Protein AF-A0A847PNX5-F1 (afdb_monomer)

Foldseek 3Di:
DLLQLVLQLV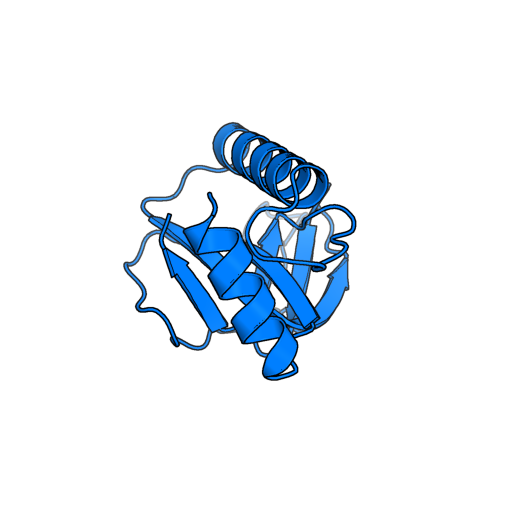CVVVQQPFKFKDFAQDDDDFFDWDDFAFAADPVVGGGDPHGDQAHKGQGFDDDPSPDSPPPVNVVRVVVSVVVCVVPDDHPWMFMKTANDWDAHPDDRIIGHHRIGGRGTD

Sequence (121 aa):
MTNILKAIIEANNRGLTHFGIRGEDRKLAVGAKLDNSFDWDFENDCPSTEKLNGTCATGFDYLWLIDEDDADDLETIKKALEYHKAHYSYSYTYIIAGTDSEYGDDENEVIIGGAEVICTL

Nearest PDB structures (foldseek):
  6ras-assembly1_I  TM=2.977E-01  e=3.651E+00  Prochlorococcus marinus str. MIT 9302
  6rce-assembly1_I  TM=2.581E-01  e=7.387E+00  Prochlorococcus marinus
  6jzr-assembly1_A  TM=1.363E-01  e=3.892E+00  Salmonella enterica subsp. enterica serovar Typhimurium

pLDDT: mean 95.89, std 3.84, range [68.81, 98.75]

Mean predicted aligned error: 2.71 Å

Secondary structure (DSSP, 8-state):
-HHHHHHHHHHHHTT--EEEEEEESS---TT-B-PPPEEEETTTTEEEEEE-SSEEEEE-S----SSTT-HHHHHHHHHHHHHHHHH---SEEEEEEESEEEE-SSTTEEEEET-EEEEE-

Structure (mmCIF, N/CA/C/O backbone):
data_AF-A0A847PNX5-F1
#
_entry.id   AF-A0A847PNX5-F1
#
loop_
_atom_site.group_PDB
_atom_site.id
_atom_site.type_symbol
_atom_site.label_atom_id
_atom_site.label_alt_id
_atom_site.label_comp_id
_atom_site.label_asym_id
_atom_site.label_entity_id
_atom_site.label_seq_id
_atom_site.pdbx_PDB_ins_code
_atom_site.Cartn_x
_atom_site.Cartn_y
_atom_site.Cartn_z
_atom_site.occupancy
_atom_site.B_iso_or_equiv
_atom_site.auth_seq_id
_atom_site.auth_comp_id
_atom_site.auth_asym_id
_atom_site.auth_atom_id
_atom_site.pdbx_PDB_model_num
ATOM 1 N N . MET A 1 1 ? -8.558 12.508 4.515 1.00 68.81 1 MET A N 1
ATOM 2 C CA . MET A 1 1 ? -7.535 11.868 5.364 1.00 68.81 1 MET A CA 1
ATOM 3 C C . MET A 1 1 ? -8.177 10.978 6.420 1.00 68.81 1 MET A C 1
ATOM 5 O O . MET A 1 1 ? -7.854 9.807 6.433 1.00 68.81 1 MET A O 1
ATOM 9 N N . THR A 1 2 ? -9.190 11.446 7.159 1.00 74.50 2 THR A N 1
ATOM 10 C CA . THR A 1 2 ? -10.009 10.610 8.071 1.00 74.50 2 THR A CA 1
ATOM 11 C C . THR A 1 2 ? -10.561 9.339 7.402 1.00 74.50 2 THR A C 1
ATOM 13 O O . THR A 1 2 ? -10.437 8.251 7.942 1.00 74.50 2 THR A O 1
ATOM 16 N N . ASN A 1 3 ? -11.055 9.428 6.157 1.00 91.06 3 ASN A N 1
ATOM 17 C CA . ASN A 1 3 ? -11.505 8.242 5.404 1.00 91.06 3 ASN A CA 1
ATOM 18 C C . ASN A 1 3 ? -10.386 7.222 5.102 1.00 91.06 3 ASN A C 1
ATOM 20 O O . ASN A 1 3 ? -10.683 6.048 4.915 1.00 91.06 3 ASN A O 1
ATOM 24 N N . ILE A 1 4 ? -9.123 7.663 5.028 1.00 95.75 4 ILE A N 1
ATOM 25 C CA . ILE A 1 4 ? -7.967 6.778 4.816 1.00 95.75 4 ILE A CA 1
ATOM 26 C C . ILE A 1 4 ? -7.654 6.043 6.117 1.00 95.75 4 ILE A C 1
ATOM 28 O O . ILE A 1 4 ? -7.587 4.819 6.113 1.00 95.75 4 ILE A O 1
ATOM 32 N N . LEU A 1 5 ? -7.520 6.781 7.225 1.00 96.56 5 LEU A N 1
ATOM 33 C CA . LEU A 1 5 ? -7.220 6.193 8.530 1.00 96.56 5 LEU A CA 1
ATOM 34 C C . LEU A 1 5 ? -8.329 5.230 8.976 1.00 96.56 5 LEU A C 1
ATOM 36 O O . LEU A 1 5 ? -8.039 4.114 9.392 1.00 96.56 5 LEU A O 1
ATOM 40 N N . LYS A 1 6 ? -9.599 5.588 8.747 1.00 97.12 6 LYS A N 1
ATOM 41 C CA . LYS A 1 6 ? -10.735 4.678 8.932 1.00 97.12 6 LYS A CA 1
ATOM 42 C C . LYS A 1 6 ? -10.569 3.367 8.153 1.00 97.12 6 LYS A C 1
ATOM 44 O O . LYS A 1 6 ? -10.731 2.296 8.727 1.00 97.12 6 LYS A O 1
ATOM 49 N N . ALA A 1 7 ? -10.217 3.435 6.866 1.00 97.69 7 ALA A N 1
ATOM 50 C CA . ALA A 1 7 ? -10.015 2.241 6.041 1.00 97.69 7 ALA A CA 1
ATOM 51 C C . ALA A 1 7 ? -8.832 1.384 6.531 1.00 97.69 7 ALA A C 1
ATOM 53 O O . ALA A 1 7 ? -8.918 0.157 6.512 1.00 97.69 7 ALA A O 1
ATOM 54 N N . ILE A 1 8 ? -7.752 2.019 6.999 1.00 98.19 8 ILE A N 1
ATOM 55 C CA . ILE A 1 8 ? -6.598 1.341 7.607 1.00 98.19 8 ILE A CA 1
ATOM 56 C C . ILE A 1 8 ? -7.022 0.616 8.889 1.00 98.19 8 ILE A C 1
ATOM 58 O O . ILE A 1 8 ? -6.740 -0.570 9.032 1.00 98.19 8 ILE A O 1
ATOM 62 N N . ILE A 1 9 ? -7.764 1.274 9.783 1.00 97.81 9 ILE A N 1
ATOM 63 C CA . ILE A 1 9 ? -8.271 0.666 11.024 1.00 97.81 9 ILE A CA 1
ATOM 64 C C . ILE A 1 9 ? -9.212 -0.506 10.720 1.00 97.81 9 ILE A C 1
ATOM 66 O O . ILE A 1 9 ? -9.106 -1.571 11.331 1.00 97.81 9 ILE A O 1
ATOM 70 N N . GLU A 1 10 ? -10.118 -0.355 9.753 1.00 97.81 10 GLU A N 1
ATOM 71 C CA . GLU A 1 10 ? -11.006 -1.437 9.315 1.00 97.81 10 GLU A CA 1
ATOM 72 C C . GLU A 1 10 ? -10.222 -2.630 8.743 1.00 97.81 10 GLU A C 1
ATOM 74 O O . GLU A 1 10 ? -10.548 -3.779 9.045 1.00 97.81 10 GLU A O 1
ATOM 79 N N . ALA A 1 11 ? -9.170 -2.384 7.956 1.00 98.06 11 ALA A N 1
ATOM 80 C CA . ALA A 1 11 ? -8.279 -3.424 7.443 1.00 98.06 11 ALA A CA 1
ATOM 81 C C . ALA A 1 11 ? -7.472 -4.104 8.564 1.00 98.06 11 ALA A C 1
ATOM 83 O O . ALA A 1 11 ? -7.413 -5.336 8.610 1.00 98.06 11 ALA A O 1
ATOM 84 N N . ASN A 1 12 ? -6.957 -3.328 9.520 1.00 98.00 12 ASN A N 1
ATOM 85 C CA . ASN A 1 12 ? -6.248 -3.827 10.697 1.00 98.00 12 ASN A CA 1
ATOM 86 C C . ASN A 1 12 ? -7.129 -4.773 11.525 1.00 98.00 12 ASN A C 1
ATOM 88 O O . ASN A 1 12 ? -6.725 -5.883 11.863 1.00 98.00 12 ASN A O 1
ATOM 92 N N . ASN A 1 13 ? -8.387 -4.387 11.760 1.00 97.38 13 ASN A N 1
ATOM 93 C CA . ASN A 1 13 ? -9.374 -5.212 12.464 1.00 97.38 13 ASN A CA 1
ATOM 94 C C . ASN A 1 13 ? -9.721 -6.517 11.722 1.00 97.38 13 ASN A C 1
ATOM 96 O O . ASN A 1 13 ? -10.218 -7.464 12.333 1.00 97.38 13 ASN A O 1
ATOM 100 N N . ARG A 1 14 ? -9.458 -6.586 10.412 1.00 97.19 14 ARG A N 1
ATOM 101 C CA . ARG A 1 14 ? -9.600 -7.795 9.583 1.00 97.19 14 ARG A CA 1
ATOM 102 C C . ARG A 1 14 ? -8.329 -8.655 9.554 1.00 97.19 14 ARG A C 1
ATOM 104 O O . ARG A 1 14 ? -8.344 -9.705 8.915 1.00 97.19 14 ARG A O 1
ATOM 111 N N . GLY A 1 15 ? -7.261 -8.238 10.235 1.00 97.38 15 GLY A N 1
ATOM 112 C CA . GLY A 1 15 ? -5.974 -8.935 10.284 1.00 97.38 15 GLY A CA 1
ATOM 113 C C . GLY A 1 15 ? -4.995 -8.547 9.174 1.00 97.38 15 GLY A C 1
ATOM 114 O O . GLY A 1 15 ? -4.005 -9.245 8.984 1.00 97.38 15 GLY A O 1
ATOM 115 N N . LEU A 1 16 ? -5.261 -7.466 8.436 1.00 98.19 16 LEU A N 1
ATOM 116 C CA . LEU A 1 16 ? -4.307 -6.891 7.489 1.00 98.19 16 LEU A CA 1
ATOM 117 C C . LEU A 1 16 ? -3.518 -5.803 8.221 1.00 98.19 16 LEU A C 1
ATOM 119 O O . LEU A 1 16 ? -4.012 -4.691 8.368 1.00 98.19 16 LEU A O 1
ATOM 123 N N . THR A 1 17 ? -2.346 -6.147 8.748 1.00 97.44 17 THR A N 1
ATOM 124 C CA . THR A 1 17 ? -1.580 -5.305 9.687 1.00 97.44 17 THR A CA 1
ATOM 125 C C . THR A 1 17 ? -0.448 -4.516 9.031 1.00 97.44 17 THR A C 1
ATOM 127 O O . THR A 1 17 ? 0.265 -3.788 9.715 1.00 97.44 17 THR A O 1
ATOM 130 N N . HIS A 1 18 ? -0.263 -4.665 7.719 1.00 98.12 18 HIS A N 1
ATOM 131 C CA . HIS A 1 18 ? 0.792 -4.000 6.957 1.00 98.12 18 HIS A CA 1
ATOM 132 C C . HIS A 1 18 ? 0.170 -3.135 5.873 1.00 98.12 18 HIS A C 1
ATOM 134 O O . HIS A 1 18 ? -0.688 -3.618 5.136 1.00 98.12 18 HIS A O 1
ATOM 140 N N . PHE A 1 19 ? 0.595 -1.875 5.769 1.00 98.44 19 PHE A N 1
ATOM 141 C CA . PHE A 1 19 ? -0.047 -0.865 4.927 1.00 98.44 19 PHE A CA 1
ATOM 142 C C . PHE A 1 19 ? 0.975 -0.128 4.068 1.00 98.44 19 PHE A C 1
ATOM 144 O O . PHE A 1 19 ? 2.113 0.080 4.485 1.00 98.44 19 PHE A O 1
ATOM 151 N N . GLY A 1 20 ? 0.547 0.318 2.891 1.00 98.25 20 GLY A N 1
ATOM 152 C CA . GLY A 1 20 ? 1.377 1.150 2.028 1.00 98.25 20 GLY A CA 1
ATOM 153 C C . GLY A 1 20 ? 0.580 1.879 0.955 1.00 98.25 20 GLY A C 1
ATOM 154 O O . GLY A 1 20 ? -0.617 1.648 0.767 1.00 98.25 20 GLY A O 1
ATOM 155 N N . ILE A 1 21 ? 1.256 2.772 0.242 1.00 98.56 21 ILE A N 1
ATOM 156 C CA . ILE A 1 21 ? 0.723 3.534 -0.884 1.00 98.56 21 ILE A CA 1
ATOM 157 C C . ILE A 1 21 ? 1.188 2.878 -2.181 1.00 98.56 21 ILE A C 1
ATOM 159 O O . ILE A 1 21 ? 2.387 2.754 -2.435 1.00 98.56 21 ILE A O 1
ATOM 163 N N . ARG A 1 22 ? 0.237 2.495 -3.031 1.00 97.94 22 ARG A N 1
ATOM 164 C CA . ARG A 1 22 ? 0.507 1.905 -4.345 1.00 97.94 22 ARG A CA 1
ATOM 165 C C . ARG A 1 22 ? 0.013 2.833 -5.443 1.00 97.94 22 ARG A C 1
ATOM 167 O O . ARG A 1 22 ? -1.169 3.173 -5.486 1.00 97.94 22 ARG A O 1
ATOM 174 N N . GLY A 1 23 ? 0.907 3.195 -6.352 1.00 97.31 23 GLY A N 1
ATOM 175 C CA . GLY A 1 23 ? 0.544 3.827 -7.612 1.00 97.31 23 GLY A CA 1
ATOM 176 C C . GLY A 1 23 ? 0.312 2.789 -8.709 1.00 97.31 23 GLY A C 1
ATOM 177 O O . GLY A 1 23 ? 0.943 1.735 -8.709 1.00 97.31 23 GLY A O 1
ATOM 178 N N . GLU A 1 24 ? -0.620 3.061 -9.617 1.00 96.38 24 GLU A N 1
ATOM 179 C CA . GLU A 1 24 ? -0.940 2.175 -10.735 1.00 96.38 24 GLU A CA 1
ATOM 180 C C . GLU A 1 24 ? -1.502 2.976 -11.920 1.00 96.38 24 GLU A C 1
ATOM 182 O O . GLU A 1 24 ? -2.250 3.938 -11.734 1.00 96.38 24 GLU A O 1
ATOM 187 N N . ASP A 1 25 ? -1.204 2.560 -13.152 1.00 96.38 25 ASP A N 1
ATOM 188 C CA . ASP A 1 25 ? -1.731 3.225 -14.357 1.00 96.38 25 ASP A CA 1
ATOM 189 C C . ASP A 1 25 ? -3.101 2.718 -14.812 1.00 96.38 25 ASP A C 1
ATOM 191 O O . ASP A 1 25 ? -3.821 3.387 -15.558 1.00 96.38 25 ASP A O 1
ATOM 195 N N . ARG A 1 26 ? -3.514 1.553 -14.316 1.00 95.62 26 ARG A N 1
ATOM 196 C CA . ARG A 1 26 ? -4.877 1.042 -14.468 1.00 95.62 26 ARG A CA 1
ATOM 197 C C . ARG A 1 26 ? -5.720 1.363 -13.241 1.00 95.62 26 ARG A C 1
ATOM 199 O O . ARG A 1 26 ? -5.252 1.398 -12.104 1.00 95.62 26 ARG A O 1
ATOM 206 N N . LYS A 1 27 ? -7.016 1.544 -13.484 1.00 97.50 27 LYS A N 1
ATOM 207 C CA . LYS A 1 27 ? -7.990 1.747 -12.418 1.00 97.50 27 LYS A CA 1
ATOM 208 C C . LYS A 1 27 ? -8.273 0.429 -11.695 1.00 97.50 27 LYS A C 1
ATOM 210 O O . LYS A 1 27 ? -8.619 -0.561 -12.337 1.00 97.50 27 LYS A O 1
ATOM 215 N N . LEU A 1 28 ? -8.193 0.450 -10.372 1.00 97.44 28 LEU A N 1
ATOM 216 C CA . LEU A 1 28 ? -8.489 -0.667 -9.482 1.00 97.44 28 LEU A CA 1
ATOM 217 C C . LEU A 1 28 ? -9.700 -0.333 -8.604 1.00 97.44 28 LEU A C 1
ATOM 219 O O . LEU A 1 28 ? -10.030 0.834 -8.379 1.00 97.44 28 LEU A O 1
ATOM 223 N N . ALA A 1 29 ? -10.385 -1.371 -8.132 1.00 97.69 29 ALA A N 1
ATOM 224 C CA . ALA A 1 29 ? -11.495 -1.248 -7.194 1.00 97.69 29 ALA A CA 1
ATOM 225 C C . ALA A 1 29 ? -11.021 -1.529 -5.762 1.00 97.69 29 ALA A C 1
ATOM 227 O O . ALA A 1 29 ? -10.104 -2.322 -5.558 1.00 97.69 29 ALA A O 1
ATOM 228 N N . VAL A 1 30 ? -11.686 -0.934 -4.769 1.00 98.06 30 VAL A N 1
ATOM 229 C CA . VAL A 1 30 ? -11.508 -1.330 -3.363 1.00 98.06 30 VAL A CA 1
ATOM 230 C C . VAL A 1 30 ? -11.879 -2.809 -3.207 1.00 98.06 30 VAL A C 1
ATOM 232 O O . VAL A 1 30 ? -12.883 -3.263 -3.757 1.00 98.06 30 VAL A O 1
ATOM 235 N N . GLY A 1 31 ? -11.043 -3.563 -2.497 1.00 97.94 31 GLY A N 1
ATOM 236 C CA . GLY A 1 31 ? -11.104 -5.016 -2.349 1.00 97.94 31 GLY A CA 1
ATOM 237 C C . GLY A 1 31 ? -10.378 -5.803 -3.446 1.00 97.94 31 GLY A C 1
ATOM 238 O O . GLY A 1 31 ? -10.309 -7.029 -3.361 1.00 97.94 31 GLY A O 1
ATOM 239 N N . ALA A 1 32 ? -9.829 -5.146 -4.476 1.00 98.50 32 ALA A N 1
ATOM 240 C CA . ALA A 1 32 ? -9.036 -5.834 -5.491 1.00 98.50 32 ALA A CA 1
ATOM 241 C C . ALA A 1 32 ? -7.748 -6.399 -4.877 1.00 98.50 32 ALA A C 1
ATOM 243 O O . ALA A 1 32 ? -6.993 -5.661 -4.243 1.00 98.50 32 ALA A O 1
ATOM 244 N N . LYS A 1 33 ? -7.498 -7.696 -5.095 1.00 98.25 33 LYS A N 1
ATOM 245 C CA . LYS A 1 33 ? -6.223 -8.344 -4.770 1.00 98.25 33 LYS A CA 1
ATOM 246 C C . LYS A 1 33 ? -5.151 -7.927 -5.768 1.00 98.25 33 LYS A C 1
ATOM 248 O O . LYS A 1 33 ? -5.446 -7.761 -6.953 1.00 98.25 33 LYS A O 1
ATOM 253 N N . LEU A 1 34 ? -3.934 -7.760 -5.274 1.00 98.06 34 LEU A N 1
ATOM 254 C CA . LEU A 1 34 ? -2.787 -7.351 -6.068 1.00 98.06 34 LEU A CA 1
ATOM 255 C C . LEU A 1 34 ? -1.846 -8.532 -6.270 1.00 98.06 34 LEU A C 1
ATOM 257 O O . LEU A 1 34 ? -1.678 -9.373 -5.390 1.00 98.06 34 LEU A O 1
ATOM 261 N N . ASP A 1 35 ? -1.264 -8.590 -7.462 1.00 97.00 35 ASP A N 1
ATOM 262 C CA . ASP A 1 35 ? -0.206 -9.541 -7.762 1.00 97.00 35 ASP A CA 1
ATOM 263 C C . ASP A 1 35 ? 1.104 -9.084 -7.113 1.00 97.00 35 ASP A C 1
ATOM 265 O O . ASP A 1 35 ? 1.330 -7.889 -6.886 1.00 97.00 35 ASP A O 1
ATOM 269 N N . ASN A 1 36 ? 2.003 -10.038 -6.886 1.00 97.62 36 ASN A N 1
ATOM 270 C CA . ASN A 1 36 ? 3.367 -9.714 -6.500 1.00 97.62 36 ASN A CA 1
ATOM 271 C C . ASN A 1 36 ? 4.056 -8.893 -7.596 1.00 97.62 36 ASN A C 1
ATOM 273 O O . ASN A 1 36 ? 3.918 -9.201 -8.792 1.00 97.62 36 ASN A O 1
ATOM 277 N N . SER A 1 37 ? 4.809 -7.885 -7.161 1.00 96.69 37 SER A N 1
ATOM 278 C CA . SER A 1 37 ? 5.637 -7.052 -8.025 1.00 96.69 37 SER A CA 1
ATOM 279 C C . SER A 1 37 ? 6.783 -7.860 -8.622 1.00 96.69 37 SER A C 1
ATOM 281 O O . SER A 1 37 ? 7.240 -8.849 -8.046 1.00 96.69 37 SER A O 1
ATOM 283 N N . PHE A 1 38 ? 7.241 -7.424 -9.790 1.00 96.00 38 PHE A N 1
ATOM 284 C CA . PHE A 1 38 ? 8.525 -7.864 -10.316 1.00 96.00 38 PHE A CA 1
ATOM 285 C C . PHE A 1 38 ? 9.644 -7.175 -9.544 1.00 96.00 38 PHE A C 1
ATOM 287 O O . PHE A 1 38 ? 9.500 -6.005 -9.191 1.00 96.00 38 PHE A O 1
ATOM 294 N N . ASP A 1 39 ? 10.721 -7.909 -9.295 1.00 94.94 39 ASP A N 1
ATOM 295 C CA . ASP A 1 39 ? 11.952 -7.346 -8.744 1.00 94.94 39 ASP A CA 1
ATOM 296 C C . ASP A 1 39 ? 12.649 -6.455 -9.793 1.00 94.94 39 ASP A C 1
ATOM 298 O O . ASP A 1 39 ? 12.334 -6.566 -10.985 1.00 94.94 39 ASP A O 1
ATOM 302 N N . TRP A 1 40 ? 13.578 -5.587 -9.397 1.00 94.00 40 TRP A N 1
ATOM 303 C CA . TRP A 1 40 ? 14.286 -4.695 -10.317 1.00 94.00 40 TRP A CA 1
ATOM 304 C C . TRP A 1 40 ? 15.607 -5.300 -10.802 1.00 94.00 40 TRP A C 1
ATOM 306 O O . TRP A 1 40 ? 16.467 -5.704 -10.025 1.00 94.00 40 TRP A O 1
ATOM 316 N N . ASP A 1 41 ? 15.806 -5.336 -12.119 1.00 95.25 41 ASP A N 1
ATOM 317 C CA . ASP A 1 41 ? 17.102 -5.657 -12.708 1.00 95.25 41 ASP A CA 1
ATOM 318 C C . ASP A 1 41 ? 17.968 -4.392 -12.733 1.00 95.25 41 ASP A C 1
ATOM 320 O O . ASP A 1 41 ? 17.883 -3.569 -13.649 1.00 95.25 41 ASP A O 1
ATOM 324 N N . PHE A 1 42 ? 18.819 -4.244 -11.716 1.00 92.44 42 PHE A N 1
ATOM 325 C CA . PHE A 1 42 ? 19.736 -3.109 -11.588 1.00 92.44 42 PHE A CA 1
ATOM 326 C C . PHE A 1 42 ? 20.803 -3.041 -12.690 1.00 92.44 42 PHE A C 1
ATOM 328 O O . PHE A 1 42 ? 21.346 -1.963 -12.932 1.00 92.44 42 PHE A O 1
ATOM 335 N N . GLU A 1 43 ? 21.133 -4.153 -13.358 1.00 95.62 43 GLU A N 1
ATOM 336 C CA . GLU A 1 43 ? 22.123 -4.145 -14.441 1.00 95.62 43 GLU A CA 1
ATOM 337 C C . GLU A 1 43 ? 21.535 -3.550 -15.723 1.00 95.62 43 GLU A C 1
ATOM 339 O O . GLU A 1 43 ? 22.215 -2.799 -16.429 1.00 95.62 43 GLU A O 1
ATOM 344 N N . ASN A 1 44 ? 20.276 -3.883 -16.019 1.00 94.94 44 ASN A N 1
ATOM 345 C CA . ASN A 1 44 ? 19.590 -3.475 -17.247 1.00 94.94 44 ASN A CA 1
ATOM 346 C 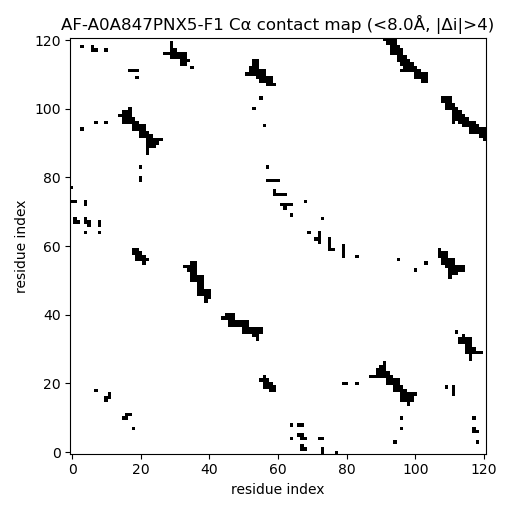C . ASN A 1 44 ? 18.595 -2.319 -17.055 1.00 94.94 44 ASN A C 1
ATOM 348 O O . ASN A 1 44 ? 18.001 -1.875 -18.038 1.00 94.94 44 ASN A O 1
ATOM 352 N N . ASP A 1 45 ? 18.424 -1.834 -15.824 1.00 93.75 45 ASP A N 1
ATOM 353 C CA . ASP A 1 45 ? 17.523 -0.742 -15.436 1.00 93.75 45 ASP A CA 1
ATOM 354 C C . ASP A 1 45 ? 16.070 -0.966 -15.894 1.00 93.75 45 ASP A C 1
ATOM 356 O O . ASP A 1 45 ? 15.441 -0.128 -16.548 1.00 93.75 45 ASP A O 1
ATOM 360 N N . CYS A 1 46 ? 15.541 -2.159 -15.612 1.00 93.19 46 CYS A N 1
ATOM 361 C CA . CYS A 1 46 ? 14.169 -2.526 -15.959 1.00 93.19 46 CYS A CA 1
ATOM 362 C C . CYS A 1 46 ? 13.589 -3.588 -15.009 1.00 93.19 46 CYS A C 1
ATOM 364 O O . CYS A 1 46 ? 14.329 -4.199 -14.242 1.00 93.19 46 CYS A O 1
ATOM 366 N N . PRO A 1 47 ? 12.266 -3.851 -15.047 1.00 92.62 47 PRO A N 1
ATOM 367 C CA . PRO A 1 47 ? 11.688 -4.951 -14.284 1.00 92.62 47 PRO A CA 1
ATOM 368 C C . PRO A 1 47 ? 12.312 -6.293 -14.679 1.00 92.62 47 PRO A C 1
ATOM 370 O O . PRO A 1 47 ? 12.374 -6.637 -15.863 1.00 92.62 47 PRO A O 1
ATOM 373 N N . SER A 1 48 ? 12.726 -7.065 -13.680 1.00 95.06 48 SER A N 1
ATOM 374 C CA . SER A 1 48 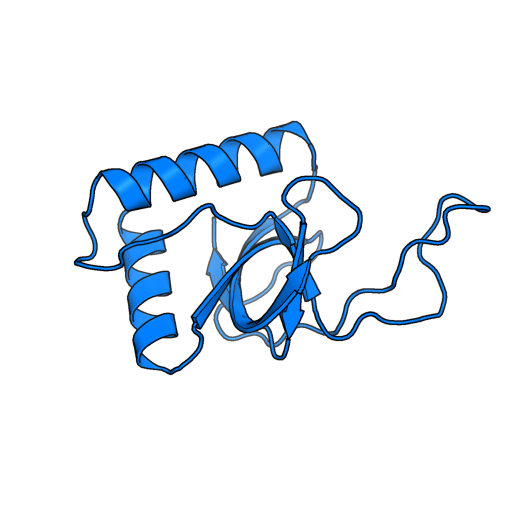? 13.259 -8.411 -13.857 1.00 95.06 48 SER A CA 1
ATOM 375 C C . SER A 1 48 ? 12.155 -9.419 -14.215 1.00 95.06 48 SER A C 1
ATOM 377 O O . SER A 1 48 ? 10.956 -9.125 -14.216 1.00 95.06 48 SER A O 1
ATOM 379 N N . THR A 1 49 ? 12.555 -10.659 -14.507 1.00 94.69 49 THR A N 1
ATOM 380 C CA . THR A 1 49 ? 11.616 -11.782 -14.660 1.00 94.69 49 THR A CA 1
ATOM 381 C C . THR A 1 49 ? 11.207 -12.421 -13.334 1.00 94.69 49 THR A C 1
ATOM 383 O O . THR A 1 49 ? 10.272 -13.227 -13.315 1.00 94.69 49 THR A O 1
ATOM 386 N N . GLU A 1 50 ? 11.915 -12.116 -12.248 1.00 95.56 50 GLU A N 1
ATOM 387 C CA . GLU A 1 50 ? 11.634 -12.650 -10.920 1.00 95.56 50 GLU A CA 1
ATOM 388 C C . GLU A 1 50 ? 10.584 -11.795 -10.214 1.00 95.56 50 GLU A C 1
ATOM 390 O O . GLU A 1 50 ? 10.425 -10.601 -10.474 1.00 95.56 50 GLU A O 1
ATOM 395 N N . LYS A 1 51 ? 9.806 -12.438 -9.345 1.00 96.00 51 LYS A N 1
ATOM 396 C CA . LYS A 1 51 ? 8.796 -11.758 -8.542 1.00 96.00 51 LYS A CA 1
ATOM 397 C C . LYS A 1 51 ? 9.235 -11.718 -7.096 1.00 96.00 51 LYS A C 1
ATOM 399 O O . LYS A 1 51 ? 9.721 -12.715 -6.570 1.00 96.00 51 LYS A O 1
ATOM 404 N N . LEU A 1 52 ? 8.939 -10.598 -6.458 1.00 96.38 52 LEU A N 1
ATOM 405 C CA . LEU A 1 52 ? 9.040 -10.439 -5.019 1.00 96.38 52 LEU A CA 1
ATOM 406 C C . LEU A 1 52 ? 7.967 -11.281 -4.313 1.00 96.38 52 LEU A C 1
ATOM 408 O O . LEU A 1 52 ? 7.033 -11.798 -4.937 1.00 96.38 52 LEU A O 1
ATOM 412 N N . ASN A 1 53 ? 8.055 -11.392 -2.990 1.00 96.06 53 ASN A N 1
ATOM 413 C CA . ASN A 1 53 ? 7.057 -12.104 -2.182 1.00 96.06 53 ASN A CA 1
ATOM 414 C C . ASN A 1 53 ? 5.803 -11.268 -1.866 1.00 96.06 53 ASN A C 1
ATOM 416 O O . ASN A 1 53 ? 4.935 -11.710 -1.119 1.00 96.06 53 ASN A O 1
ATOM 420 N N . GLY A 1 54 ? 5.658 -10.094 -2.479 1.00 97.88 54 GLY A N 1
ATOM 421 C CA . GLY A 1 54 ? 4.504 -9.227 -2.287 1.00 97.88 54 GLY A CA 1
ATOM 422 C C . GLY A 1 54 ? 4.451 -8.087 -3.294 1.00 97.88 54 GLY A C 1
ATOM 423 O O . GLY A 1 54 ? 5.175 -8.065 -4.290 1.00 97.88 54 GLY A O 1
ATOM 424 N N . THR A 1 55 ? 3.551 -7.146 -3.047 1.00 98.19 55 THR A N 1
ATOM 425 C CA . THR A 1 55 ? 3.368 -5.946 -3.863 1.00 98.19 55 THR A CA 1
ATOM 426 C C . THR A 1 55 ? 4.189 -4.791 -3.292 1.00 98.19 55 THR A C 1
ATOM 428 O O . THR A 1 55 ? 4.015 -4.439 -2.126 1.00 98.19 55 THR A O 1
ATOM 431 N N . CYS A 1 56 ? 5.032 -4.172 -4.122 1.00 97.25 56 CYS A N 1
ATOM 432 C CA . CYS A 1 56 ? 5.785 -2.965 -3.760 1.00 97.25 56 CYS A CA 1
ATOM 433 C C . CYS A 1 56 ? 4.854 -1.781 -3.496 1.00 97.25 56 CYS A C 1
ATOM 435 O O . CYS A 1 56 ? 3.978 -1.465 -4.315 1.00 97.25 56 CYS A O 1
ATOM 437 N N . ALA A 1 57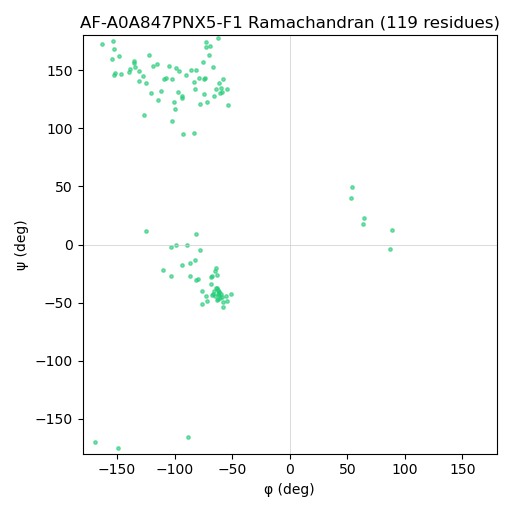 ? 5.108 -1.071 -2.406 1.00 98.19 57 ALA A N 1
ATOM 438 C CA . ALA A 1 57 ? 4.431 0.160 -2.042 1.00 98.19 57 ALA A CA 1
ATOM 439 C C . ALA A 1 57 ? 5.367 1.099 -1.278 1.00 98.19 57 ALA A C 1
ATOM 441 O O . ALA A 1 57 ? 6.377 0.681 -0.723 1.00 98.19 57 ALA A O 1
ATOM 442 N N . THR A 1 58 ? 4.991 2.374 -1.206 1.00 98.31 58 THR A N 1
ATOM 443 C CA . THR A 1 58 ? 5.604 3.309 -0.258 1.00 98.31 58 THR A CA 1
ATOM 444 C C . THR A 1 58 ? 5.018 3.052 1.126 1.00 98.31 58 THR A C 1
ATOM 446 O O . THR A 1 58 ? 3.801 3.130 1.302 1.00 98.31 58 THR A O 1
ATOM 449 N N . GLY A 1 59 ? 5.865 2.722 2.091 1.00 97.38 59 GLY A N 1
ATOM 450 C CA . GLY A 1 59 ? 5.486 2.447 3.468 1.00 97.38 59 GLY A CA 1
ATOM 451 C C . GLY A 1 59 ? 5.090 3.696 4.247 1.00 97.38 59 GLY A C 1
ATOM 452 O O . GLY A 1 59 ? 5.279 4.835 3.813 1.00 97.38 59 GLY A O 1
ATOM 453 N N . PHE A 1 60 ? 4.539 3.451 5.428 1.00 95.62 60 PHE A N 1
ATOM 454 C CA . PHE A 1 60 ? 4.328 4.462 6.455 1.00 95.62 60 PHE A CA 1
ATOM 455 C C . PHE A 1 60 ? 5.361 4.271 7.563 1.00 95.62 60 PHE A C 1
ATOM 457 O O . PHE A 1 60 ? 5.794 3.145 7.818 1.00 95.62 60 PHE A O 1
ATOM 464 N N . ASP A 1 61 ? 5.679 5.351 8.276 1.00 93.56 61 ASP A N 1
ATOM 465 C CA . ASP A 1 61 ? 6.210 5.207 9.629 1.00 93.56 61 ASP A CA 1
ATOM 466 C C . ASP A 1 61 ? 5.162 4.533 10.539 1.00 93.56 61 ASP A C 1
ATOM 468 O O . ASP A 1 61 ? 4.039 4.219 10.129 1.00 93.56 61 ASP A O 1
ATOM 472 N N . TYR A 1 62 ? 5.528 4.293 11.796 1.00 93.31 62 TYR A N 1
ATOM 473 C CA . TYR A 1 62 ? 4.654 3.631 12.760 1.00 93.31 62 TYR A CA 1
ATOM 474 C C . TYR A 1 62 ? 3.290 4.334 12.901 1.00 93.31 62 TYR A C 1
ATOM 476 O O . TYR A 1 62 ? 3.234 5.553 13.068 1.00 93.31 62 TYR A O 1
ATOM 484 N N . LEU A 1 63 ? 2.213 3.539 12.879 1.00 96.44 63 LEU A N 1
ATOM 485 C CA . LEU A 1 63 ? 0.838 3.983 13.116 1.00 96.44 63 LEU A CA 1
ATOM 486 C C . LEU A 1 63 ? 0.319 3.404 14.441 1.00 96.44 63 LEU A C 1
ATOM 488 O O . LEU A 1 63 ? 0.439 2.199 14.679 1.00 96.44 63 LEU A O 1
ATOM 492 N N . TRP A 1 64 ? -0.276 4.242 15.286 1.00 95.19 64 TRP A N 1
ATOM 493 C CA . TRP A 1 64 ? -0.827 3.870 16.593 1.00 95.19 64 TRP A CA 1
ATOM 494 C C . TRP A 1 64 ? -2.223 3.249 16.501 1.00 95.19 64 TRP A C 1
ATOM 496 O O . TRP A 1 64 ? -2.569 2.394 17.317 1.00 95.19 64 TRP A O 1
ATOM 506 N N . LEU A 1 65 ? -3.007 3.658 15.503 1.00 95.00 65 LEU A N 1
ATOM 507 C CA . LEU A 1 65 ? -4.342 3.168 15.163 1.00 95.00 65 LEU A CA 1
ATOM 508 C C . LEU A 1 65 ? -5.326 3.196 16.344 1.00 95.00 65 LEU A C 1
ATOM 510 O O . LEU A 1 65 ? -6.114 2.264 16.528 1.00 95.00 65 LEU A O 1
ATOM 514 N N . ILE A 1 66 ? -5.267 4.254 17.158 1.00 92.00 66 ILE A N 1
ATOM 515 C CA . ILE A 1 66 ? -6.104 4.416 18.358 1.00 92.00 66 ILE A CA 1
ATOM 516 C C . ILE A 1 66 ? -7.558 4.709 17.966 1.00 92.00 66 ILE A C 1
ATOM 518 O O . ILE A 1 66 ? -8.480 4.058 18.463 1.00 92.00 66 ILE A O 1
ATOM 522 N N . ASP A 1 67 ? -7.755 5.666 17.060 1.00 92.06 67 ASP A N 1
ATOM 523 C CA . ASP A 1 67 ? -9.043 6.060 16.494 1.00 92.06 67 ASP A CA 1
ATOM 524 C C . ASP A 1 67 ? -8.872 6.666 15.086 1.00 92.06 67 ASP A C 1
ATOM 526 O O . ASP A 1 67 ? -7.768 6.773 14.555 1.00 92.06 67 ASP A O 1
ATOM 530 N N . GLU A 1 68 ? -9.988 6.982 14.424 1.00 90.56 68 GLU A N 1
ATOM 531 C CA . GLU A 1 68 ? -10.004 7.402 13.015 1.00 90.56 68 GLU A CA 1
ATOM 532 C C . GLU A 1 68 ? -9.589 8.863 12.770 1.00 90.56 68 GLU A C 1
ATOM 534 O O . GLU A 1 68 ? -9.494 9.284 11.608 1.00 90.56 68 GLU A O 1
ATOM 539 N N . ASP A 1 69 ? -9.347 9.630 13.831 1.00 91.38 69 ASP A N 1
ATOM 540 C CA . ASP A 1 69 ? -8.963 11.038 13.798 1.00 91.38 69 ASP A CA 1
ATOM 541 C C . ASP A 1 69 ? -7.657 11.354 14.546 1.00 91.38 69 ASP A C 1
ATOM 543 O O . ASP A 1 69 ? -7.306 12.532 14.667 1.00 91.38 69 ASP A O 1
ATOM 547 N N . ASP A 1 70 ? -6.899 10.322 14.934 1.00 95.44 70 ASP A N 1
ATOM 548 C CA . ASP A 1 70 ? -5.583 10.453 15.555 1.00 95.44 70 ASP A CA 1
ATOM 549 C C . ASP A 1 70 ? -4.644 11.327 14.708 1.00 95.44 70 ASP A C 1
ATOM 551 O O . ASP A 1 70 ? -4.360 11.066 13.533 1.00 95.44 70 ASP A O 1
ATOM 555 N N . ALA A 1 71 ? -4.187 12.427 15.306 1.00 95.38 71 ALA A N 1
ATOM 556 C CA . ALA A 1 71 ? -3.450 13.458 14.591 1.00 95.38 71 ALA A CA 1
ATOM 557 C C . ALA A 1 71 ? -2.058 12.988 14.140 1.00 95.38 71 ALA A C 1
ATOM 559 O O . ALA A 1 71 ? -1.613 13.401 13.064 1.00 95.38 71 ALA A O 1
ATOM 560 N N . ASP A 1 72 ? -1.402 12.132 14.927 1.00 96.75 72 ASP A N 1
ATOM 561 C CA . ASP A 1 72 ? -0.054 11.644 14.636 1.00 96.75 72 ASP A CA 1
ATOM 562 C C . ASP A 1 72 ? -0.103 10.654 13.464 1.00 96.75 72 ASP A C 1
ATOM 564 O O . ASP A 1 72 ? 0.661 10.790 12.504 1.00 96.75 72 ASP A O 1
ATOM 568 N N . ASP A 1 73 ? -1.071 9.736 13.460 1.00 97.38 73 ASP A N 1
ATOM 569 C CA . ASP A 1 73 ? -1.291 8.811 12.343 1.00 97.38 73 ASP A CA 1
ATOM 570 C C . ASP A 1 73 ? -1.655 9.548 11.050 1.00 97.38 73 ASP A C 1
ATOM 572 O O . ASP A 1 73 ? -1.145 9.239 9.966 1.00 97.38 73 ASP A O 1
ATOM 576 N N . LEU A 1 74 ? -2.517 10.566 11.143 1.00 96.81 74 LEU A N 1
ATOM 577 C CA . LEU A 1 74 ? -2.875 11.397 9.996 1.00 96.81 74 LEU A CA 1
ATOM 578 C C . LEU A 1 74 ? -1.669 12.169 9.443 1.00 96.81 74 LEU A C 1
ATOM 580 O O . LEU A 1 74 ? -1.561 12.321 8.221 1.00 96.81 74 LEU A O 1
ATOM 584 N N . GLU A 1 75 ? -0.771 12.658 10.303 1.00 97.38 75 GLU A N 1
ATOM 585 C CA . GLU A 1 75 ? 0.469 13.315 9.883 1.00 97.38 75 GLU A CA 1
ATOM 586 C C . GLU A 1 75 ? 1.429 12.323 9.212 1.00 97.38 75 GLU A C 1
ATOM 588 O O . GLU A 1 75 ? 1.966 12.631 8.143 1.00 97.38 75 GLU A O 1
ATOM 593 N N . THR A 1 76 ? 1.594 11.125 9.774 1.00 97.56 76 THR A N 1
ATOM 594 C CA . THR A 1 76 ? 2.405 10.043 9.196 1.00 97.56 76 THR A CA 1
ATOM 595 C C . THR A 1 76 ? 1.915 9.660 7.799 1.00 97.56 76 THR A C 1
ATOM 597 O O . THR A 1 76 ? 2.689 9.663 6.837 1.00 97.56 76 THR A O 1
ATOM 600 N N . ILE A 1 77 ? 0.609 9.421 7.642 1.00 97.38 77 ILE A N 1
ATOM 601 C CA . ILE A 1 77 ? -0.002 9.111 6.342 1.00 97.38 77 ILE A CA 1
ATOM 602 C C . ILE A 1 77 ? 0.221 10.259 5.353 1.00 97.38 77 ILE A C 1
ATOM 604 O O . ILE A 1 77 ? 0.536 10.029 4.183 1.00 97.38 77 ILE A O 1
ATOM 608 N N . LYS A 1 78 ? 0.071 11.509 5.806 1.00 97.19 78 LYS A N 1
ATOM 609 C CA . LYS A 1 78 ? 0.271 12.684 4.956 1.00 97.19 78 LYS A CA 1
ATOM 610 C C . LYS A 1 78 ? 1.707 12.768 4.435 1.00 97.19 78 LYS A C 1
ATOM 612 O O . LYS A 1 78 ? 1.880 12.975 3.236 1.00 97.19 78 LYS A O 1
ATOM 617 N N . LYS A 1 79 ? 2.711 12.581 5.297 1.00 97.56 79 LYS A N 1
ATOM 618 C CA . LYS A 1 79 ? 4.131 12.614 4.909 1.00 97.56 79 LYS A CA 1
ATOM 619 C C . LYS A 1 79 ? 4.456 11.543 3.871 1.00 97.56 79 LYS A C 1
ATOM 621 O O . LYS A 1 79 ? 5.057 11.858 2.846 1.00 97.56 79 LYS A O 1
ATOM 626 N N . ALA A 1 80 ? 3.987 10.314 4.082 1.00 97.44 80 ALA A N 1
ATOM 627 C CA . ALA A 1 80 ? 4.179 9.227 3.125 1.00 97.44 80 ALA A CA 1
ATOM 628 C C . ALA A 1 80 ? 3.510 9.524 1.768 1.00 97.44 80 ALA A C 1
ATOM 630 O O . ALA A 1 80 ? 4.089 9.272 0.713 1.00 97.44 80 ALA A O 1
ATOM 631 N N . LEU A 1 81 ? 2.313 10.125 1.770 1.00 96.88 81 LEU A N 1
ATOM 632 C CA . LEU A 1 81 ? 1.628 10.549 0.542 1.00 96.88 81 LEU A CA 1
ATOM 633 C C . LEU A 1 81 ? 2.367 11.666 -0.197 1.00 96.88 81 LEU A C 1
ATOM 635 O O . LEU A 1 81 ? 2.400 11.665 -1.428 1.00 96.88 81 LEU A O 1
ATOM 639 N N . GLU A 1 82 ? 2.918 12.635 0.532 1.00 96.94 82 GLU A N 1
ATOM 640 C CA . GLU A 1 82 ? 3.722 13.715 -0.042 1.00 96.94 82 GLU A CA 1
ATOM 641 C C . GLU A 1 82 ? 5.010 13.166 -0.664 1.00 96.94 82 GLU A C 1
ATOM 643 O O . GLU A 1 82 ? 5.315 13.513 -1.806 1.00 96.94 82 GLU A O 1
ATOM 648 N N . TYR A 1 83 ? 5.695 12.247 0.024 1.00 97.25 83 TYR A N 1
ATOM 649 C CA . TYR A 1 83 ? 6.849 11.529 -0.514 1.00 97.25 83 TYR A CA 1
ATOM 650 C C . TYR A 1 83 ? 6.484 10.761 -1.791 1.00 97.25 83 TYR A C 1
ATOM 652 O O . TYR A 1 83 ? 7.077 10.993 -2.843 1.00 97.25 83 TYR A O 1
ATOM 660 N N . HIS A 1 84 ? 5.445 9.919 -1.746 1.00 96.94 84 HIS A N 1
ATOM 661 C CA . HIS A 1 84 ? 5.036 9.109 -2.895 1.00 96.94 84 HIS A CA 1
ATOM 662 C C . HIS A 1 84 ? 4.755 9.969 -4.135 1.00 96.94 84 HIS A C 1
ATOM 664 O O . HIS A 1 84 ? 5.221 9.659 -5.226 1.00 96.94 84 HIS A O 1
ATOM 670 N N . LYS A 1 85 ? 4.037 11.088 -3.967 1.00 95.50 85 LYS A N 1
ATOM 671 C CA . LYS A 1 85 ? 3.711 12.017 -5.063 1.00 95.50 85 LYS A CA 1
ATOM 672 C C . LYS A 1 85 ? 4.922 12.765 -5.617 1.00 95.50 85 LYS A C 1
ATOM 674 O O . LYS A 1 85 ? 4.882 13.197 -6.765 1.00 95.50 85 LYS A O 1
ATOM 679 N N . ALA A 1 86 ? 5.949 12.987 -4.801 1.00 96.38 86 ALA A N 1
ATOM 680 C CA . ALA A 1 86 ? 7.161 13.676 -5.227 1.00 96.38 86 ALA A CA 1
ATOM 681 C C . ALA A 1 86 ? 8.116 12.753 -6.002 1.00 96.38 86 ALA A C 1
ATOM 683 O O . ALA A 1 86 ? 8.843 13.236 -6.868 1.00 96.38 86 ALA A O 1
ATOM 684 N N . HIS A 1 87 ? 8.098 11.450 -5.708 1.00 95.62 87 HIS A N 1
ATOM 685 C CA . HIS A 1 87 ? 9.035 10.473 -6.268 1.00 95.62 87 HIS A CA 1
ATOM 686 C C . HIS A 1 87 ? 8.437 9.613 -7.385 1.00 95.62 87 HIS A C 1
ATOM 688 O O . HIS A 1 87 ? 9.161 9.185 -8.282 1.00 95.62 87 HIS A O 1
ATOM 694 N N . TYR A 1 88 ? 7.121 9.399 -7.379 1.00 93.19 88 TYR A N 1
ATOM 695 C CA . TYR A 1 88 ? 6.454 8.517 -8.326 1.00 93.19 88 TYR A CA 1
ATOM 696 C C . TYR A 1 88 ? 5.289 9.210 -9.034 1.00 93.19 88 TYR A C 1
ATOM 698 O O . TYR A 1 88 ? 4.558 10.016 -8.457 1.00 93.19 88 TYR A O 1
ATOM 706 N N . SER A 1 89 ? 5.091 8.860 -10.304 1.00 94.06 89 SER A N 1
ATOM 707 C CA . SER A 1 89 ? 4.019 9.399 -11.139 1.00 94.06 89 SER A CA 1
ATOM 708 C C . SER A 1 89 ? 3.218 8.257 -11.744 1.00 94.06 89 SER A C 1
ATOM 710 O O . SER A 1 89 ? 3.703 7.562 -12.631 1.00 94.06 89 SER A O 1
ATOM 712 N N . TYR A 1 90 ? 1.975 8.114 -11.293 1.00 95.69 90 TYR A N 1
ATOM 713 C CA . TYR A 1 90 ? 1.026 7.114 -11.774 1.00 95.69 90 TYR A CA 1
ATOM 714 C C . TYR A 1 90 ? -0.343 7.748 -11.998 1.00 95.69 90 TYR A C 1
ATOM 716 O O . TYR A 1 90 ? -0.686 8.756 -11.377 1.00 95.69 90 TYR A O 1
ATOM 724 N N . SER A 1 91 ? -1.150 7.138 -12.866 1.00 97.06 91 SER A N 1
ATOM 725 C CA . SER A 1 91 ? -2.494 7.649 -13.176 1.00 97.06 91 SER A CA 1
ATOM 726 C C . SER A 1 91 ? -3.470 7.556 -11.995 1.00 97.06 91 SER A C 1
ATOM 728 O O . SER A 1 91 ? -4.416 8.341 -11.909 1.00 97.06 91 SER A O 1
ATOM 730 N N . TYR A 1 92 ? -3.255 6.598 -11.092 1.00 97.75 92 TYR A N 1
ATOM 731 C CA . TYR A 1 92 ? -4.063 6.376 -9.898 1.00 97.75 92 TYR A CA 1
ATOM 732 C C . TYR A 1 92 ? -3.177 6.043 -8.698 1.00 97.75 92 TYR A C 1
ATOM 734 O O . TYR A 1 92 ? -2.124 5.423 -8.843 1.00 97.75 92 TYR A O 1
ATOM 742 N N . THR A 1 93 ? -3.642 6.396 -7.501 1.00 97.69 93 THR A N 1
ATOM 743 C CA . THR A 1 93 ? -2.961 6.080 -6.243 1.00 97.69 93 THR A CA 1
ATOM 744 C C . THR A 1 93 ? -3.954 5.468 -5.261 1.00 97.69 93 THR A C 1
ATOM 746 O O . THR A 1 93 ? -5.112 5.883 -5.173 1.00 97.69 93 THR A O 1
ATOM 749 N N . TYR A 1 94 ? -3.496 4.466 -4.522 1.00 98.38 94 TYR A N 1
ATOM 750 C CA . TYR A 1 94 ? -4.299 3.682 -3.597 1.00 98.38 94 TYR A CA 1
ATOM 751 C C . TYR A 1 94 ? -3.570 3.488 -2.278 1.00 98.38 94 TYR A C 1
ATOM 753 O O . TYR A 1 94 ? -2.342 3.517 -2.225 1.00 98.38 94 TYR A O 1
ATOM 761 N N . ILE A 1 95 ? -4.341 3.208 -1.235 1.00 98.50 95 ILE A N 1
ATOM 762 C CA . ILE A 1 95 ? -3.831 2.601 -0.008 1.00 98.50 95 ILE A CA 1
ATOM 763 C C . ILE A 1 95 ? -4.088 1.105 -0.111 1.00 98.50 95 ILE A C 1
ATOM 765 O O . ILE A 1 95 ? -5.205 0.687 -0.443 1.00 98.50 95 ILE A O 1
ATOM 769 N N . ILE A 1 96 ? -3.059 0.317 0.169 1.00 98.75 96 ILE A N 1
ATOM 770 C CA . ILE A 1 96 ? -3.105 -1.140 0.140 1.00 98.75 96 ILE A CA 1
ATOM 771 C C . ILE A 1 96 ? -2.798 -1.703 1.523 1.00 98.75 96 ILE A C 1
ATOM 773 O O . ILE A 1 96 ? -2.115 -1.054 2.316 1.00 98.75 96 ILE A O 1
ATOM 777 N N . ALA A 1 97 ? -3.311 -2.899 1.804 1.00 98.69 97 ALA A N 1
ATOM 778 C CA . ALA A 1 97 ? -3.039 -3.608 3.046 1.00 98.69 97 ALA A CA 1
ATOM 779 C C . ALA A 1 97 ? -2.832 -5.107 2.820 1.00 98.69 97 ALA A C 1
ATOM 781 O O . ALA A 1 97 ? -3.461 -5.686 1.934 1.00 98.69 97 ALA A O 1
ATOM 782 N N . GLY A 1 98 ? -1.989 -5.731 3.641 1.00 98.50 98 GLY A N 1
ATOM 783 C CA . GLY A 1 98 ? -1.657 -7.153 3.568 1.00 98.50 98 GLY A CA 1
ATOM 784 C C . GL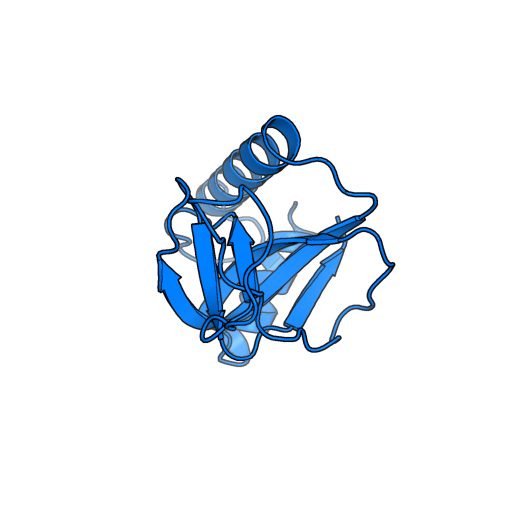Y A 1 98 ? -1.335 -7.770 4.925 1.00 98.50 98 GLY A C 1
ATOM 785 O O . GLY A 1 98 ? -1.497 -7.138 5.970 1.00 98.50 98 GLY A O 1
ATOM 786 N N . THR A 1 99 ? -0.928 -9.036 4.902 1.00 97.81 99 THR A N 1
ATOM 787 C CA . THR A 1 99 ? -0.748 -9.878 6.100 1.00 97.81 99 THR A CA 1
ATOM 788 C C . THR A 1 99 ? 0.670 -9.890 6.653 1.00 97.81 99 THR A C 1
ATOM 790 O O . THR A 1 99 ? 0.880 -10.287 7.794 1.00 97.81 99 THR A O 1
ATOM 793 N N . ASP A 1 100 ? 1.625 -9.468 5.842 1.00 96.25 100 ASP A N 1
ATOM 794 C CA . ASP A 1 100 ? 3.057 -9.519 6.085 1.00 96.25 100 ASP A CA 1
ATOM 795 C C . ASP A 1 100 ? 3.753 -8.423 5.272 1.00 96.25 100 ASP A C 1
ATOM 797 O O . ASP A 1 100 ? 3.199 -7.892 4.301 1.00 96.25 100 ASP A O 1
ATOM 801 N N . SER A 1 101 ? 4.964 -8.059 5.693 1.00 96.38 101 SER A N 1
ATOM 802 C CA . SER A 1 101 ? 5.791 -7.104 4.965 1.00 96.38 101 SER A CA 1
ATOM 803 C C . SER A 1 101 ? 7.276 -7.401 5.078 1.00 96.38 101 SER A C 1
ATOM 805 O O . SER A 1 101 ? 7.761 -7.768 6.149 1.00 96.38 101 SER A O 1
ATOM 807 N N . GLU A 1 102 ? 7.995 -7.096 4.009 1.00 96.50 102 GLU A N 1
ATOM 808 C CA . GLU A 1 102 ? 9.455 -7.026 3.959 1.00 96.50 102 GLU A CA 1
ATOM 809 C C . GLU A 1 102 ? 9.881 -5.625 3.490 1.00 96.50 102 GLU A C 1
ATOM 811 O O . GLU A 1 102 ? 9.061 -4.867 2.965 1.00 96.50 102 GLU A O 1
ATOM 816 N N . TYR A 1 103 ? 11.145 -5.264 3.704 1.00 94.62 103 TYR A N 1
ATOM 817 C CA . TYR A 1 103 ? 11.711 -4.042 3.126 1.00 94.62 103 TYR A CA 1
ATOM 818 C C . TYR A 1 103 ? 12.155 -4.316 1.692 1.00 94.62 103 TYR A C 1
ATOM 820 O O . TYR A 1 103 ? 12.692 -5.391 1.421 1.00 94.62 103 TYR A O 1
ATOM 828 N N . GLY A 1 104 ? 11.912 -3.355 0.805 1.00 92.94 104 GLY A N 1
ATOM 829 C CA . GLY A 1 104 ? 12.475 -3.366 -0.541 1.00 92.94 104 GLY A CA 1
ATOM 830 C C . GLY A 1 104 ? 13.848 -2.696 -0.600 1.00 92.94 104 GLY A C 1
ATOM 831 O O . GLY A 1 104 ? 14.478 -2.450 0.434 1.00 92.94 104 GLY A O 1
ATOM 832 N N . ASP A 1 105 ? 14.295 -2.403 -1.815 1.00 89.75 105 ASP A N 1
ATOM 833 C CA . ASP A 1 105 ? 15.599 -1.785 -2.068 1.00 89.75 105 ASP A CA 1
ATOM 834 C C . ASP A 1 105 ? 15.540 -0.252 -1.987 1.00 89.75 105 ASP A C 1
ATOM 836 O O . ASP A 1 105 ? 16.539 0.393 -1.648 1.00 89.75 105 ASP A O 1
ATOM 840 N N . ASP A 1 106 ? 14.371 0.336 -2.259 1.00 89.94 106 ASP A N 1
ATOM 841 C CA . ASP A 1 106 ? 14.162 1.781 -2.225 1.00 89.94 106 ASP A CA 1
ATOM 842 C C . ASP A 1 106 ? 13.913 2.310 -0.797 1.00 89.94 106 ASP A C 1
ATOM 844 O O . ASP A 1 106 ? 13.331 1.661 0.078 1.00 89.94 106 ASP A O 1
ATOM 848 N N . GLU A 1 107 ? 14.307 3.565 -0.556 1.00 89.25 107 GLU A N 1
ATOM 849 C CA . GLU A 1 107 ? 13.974 4.260 0.689 1.00 89.25 107 GLU A CA 1
ATOM 850 C C . GLU A 1 107 ? 12.448 4.372 0.842 1.00 89.25 107 GLU A C 1
ATOM 852 O O . GLU A 1 107 ? 11.743 4.825 -0.058 1.00 89.25 107 GLU A O 1
ATOM 857 N N . ASN A 1 108 ? 11.935 3.982 2.011 1.00 93.25 108 ASN A N 1
ATOM 858 C CA . ASN A 1 108 ? 10.502 3.871 2.300 1.00 93.25 108 ASN A CA 1
ATOM 859 C C . ASN A 1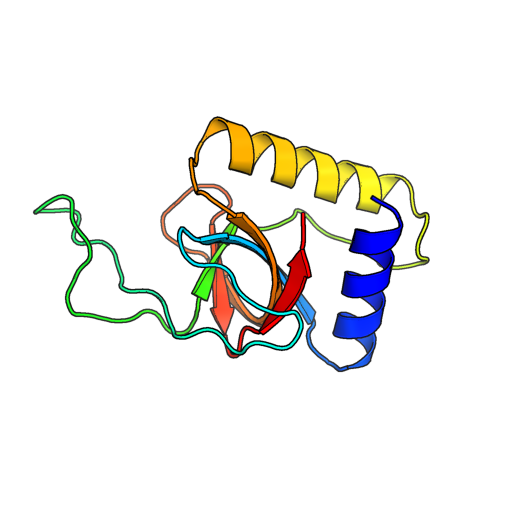 108 ? 9.759 2.819 1.459 1.00 93.25 108 ASN A C 1
ATOM 861 O O . ASN A 1 108 ? 8.529 2.861 1.408 1.00 93.25 108 ASN A O 1
ATOM 865 N N . GLU A 1 109 ? 10.443 1.870 0.819 1.00 96.56 109 GLU A N 1
ATOM 866 C CA . GLU A 1 109 ? 9.778 0.758 0.143 1.00 96.56 109 GLU A CA 1
ATOM 867 C C . GLU A 1 109 ? 9.400 -0.364 1.112 1.00 96.56 109 GLU A C 1
ATOM 869 O O . GLU A 1 109 ? 10.194 -0.828 1.935 1.00 96.56 109 GLU A O 1
ATOM 874 N N . VAL A 1 110 ? 8.165 -0.837 0.964 1.00 97.94 110 VAL A N 1
ATOM 875 C CA . VAL A 1 110 ? 7.662 -2.045 1.611 1.00 97.94 110 VAL A CA 1
ATOM 876 C C . VAL A 1 110 ? 7.106 -3.009 0.572 1.00 97.94 110 VAL A C 1
ATOM 878 O O . VAL A 1 110 ? 6.398 -2.618 -0.359 1.00 97.94 110 VAL A O 1
ATOM 881 N N . IL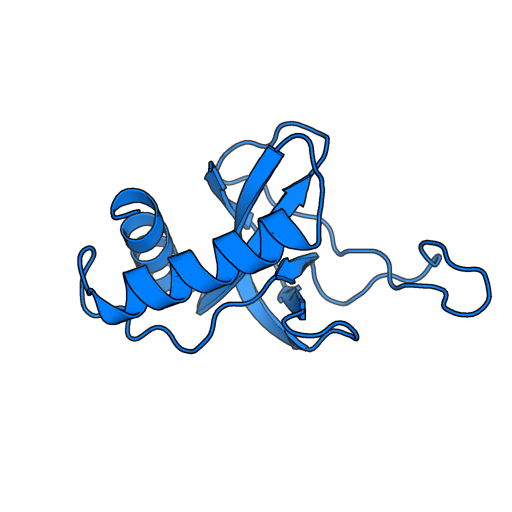E A 1 111 ? 7.387 -4.292 0.767 1.00 98.38 111 ILE A N 1
ATOM 882 C CA . ILE A 1 111 ? 6.862 -5.395 -0.032 1.00 98.38 111 ILE A CA 1
ATOM 883 C C . ILE A 1 111 ? 5.754 -6.057 0.776 1.00 98.38 111 ILE A C 1
ATOM 885 O O . ILE A 1 111 ? 6.032 -6.732 1.762 1.00 98.38 111 ILE A O 1
ATOM 889 N N . ILE A 1 112 ? 4.496 -5.839 0.390 1.00 98.50 112 ILE A N 1
ATOM 890 C CA . ILE A 1 112 ? 3.326 -6.270 1.169 1.00 98.50 112 ILE A CA 1
ATOM 891 C C . ILE A 1 112 ? 2.753 -7.564 0.592 1.00 98.50 112 ILE A C 1
ATOM 893 O O . ILE A 1 112 ? 2.261 -7.586 -0.542 1.00 98.50 112 ILE A O 1
ATOM 897 N N . GLY A 1 113 ? 2.780 -8.640 1.374 1.00 98.38 113 GLY A N 1
ATOM 898 C CA . GLY A 1 113 ? 2.233 -9.932 0.971 1.00 98.38 113 GLY A CA 1
ATOM 899 C C . GLY A 1 113 ? 0.707 -9.993 1.107 1.00 98.38 113 GLY A C 1
ATOM 900 O O . GLY A 1 113 ? 0.089 -9.394 1.994 1.00 98.38 113 GLY A O 1
ATOM 901 N N . GLY A 1 114 ? 0.059 -10.681 0.159 1.00 97.88 114 GLY A N 1
ATOM 902 C CA . GLY A 1 114 ? -1.402 -10.844 0.138 1.00 97.88 114 GLY A CA 1
ATOM 903 C C . GLY A 1 114 ? -2.191 -9.541 -0.058 1.00 97.88 114 GLY A C 1
ATOM 904 O O . GLY A 1 114 ? -3.366 -9.472 0.327 1.00 97.88 114 GLY A O 1
ATOM 905 N N . ALA A 1 115 ? -1.549 -8.524 -0.638 1.00 98.44 115 ALA A N 1
ATOM 906 C CA . ALA A 1 115 ? -2.049 -7.161 -0.681 1.00 98.44 115 ALA A CA 1
ATOM 907 C C . ALA A 1 115 ? -3.427 -7.018 -1.350 1.00 98.44 115 ALA A C 1
ATOM 909 O O . ALA A 1 115 ? -3.748 -7.648 -2.365 1.00 98.44 115 ALA A O 1
ATOM 910 N N . GLU A 1 116 ? -4.241 -6.122 -0.798 1.00 98.62 116 GLU A N 1
ATOM 911 C CA . GLU A 1 116 ? -5.490 -5.663 -1.394 1.00 98.62 116 GLU A CA 1
ATOM 912 C C . GLU A 1 116 ? -5.632 -4.145 -1.324 1.00 98.62 116 GLU A C 1
ATOM 914 O O . GLU A 1 116 ? -5.122 -3.503 -0.409 1.00 98.62 116 GLU A O 1
ATOM 919 N N . VAL A 1 117 ? -6.375 -3.570 -2.267 1.00 98.69 117 VAL A N 1
ATOM 920 C CA . VAL A 1 117 ? -6.740 -2.149 -2.239 1.00 98.69 117 VAL A CA 1
ATOM 921 C C . VAL A 1 117 ? -7.777 -1.904 -1.146 1.00 98.69 117 VAL A C 1
ATOM 923 O O . VAL A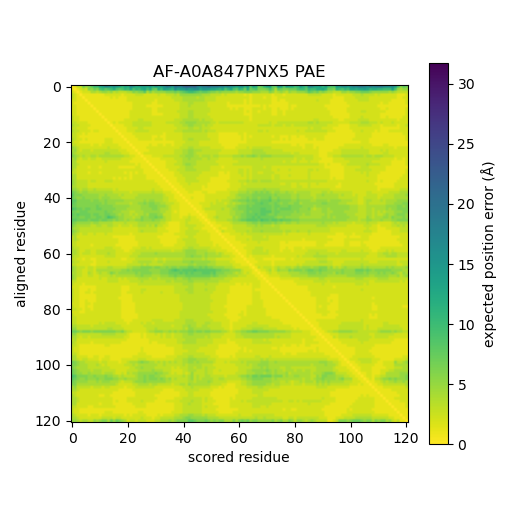 1 117 ? -8.869 -2.464 -1.203 1.00 98.69 117 VAL A O 1
ATOM 926 N N . ILE A 1 118 ? -7.488 -1.012 -0.200 1.00 98.56 118 ILE A N 1
ATOM 927 C CA . ILE A 1 118 ? -8.414 -0.654 0.888 1.00 98.56 118 ILE A CA 1
ATOM 928 C C 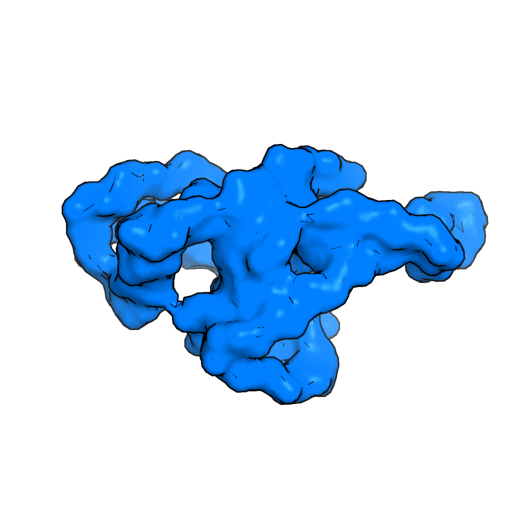. ILE A 1 118 ? -8.979 0.764 0.753 1.00 98.56 118 ILE A C 1
ATOM 930 O O . ILE A 1 118 ? -10.053 1.049 1.276 1.00 98.56 118 ILE A O 1
ATOM 934 N N . CYS A 1 119 ? -8.302 1.654 0.019 1.00 97.62 119 CYS A N 1
ATOM 935 C CA . CYS A 1 119 ? -8.759 3.028 -0.195 1.00 97.62 119 CYS A CA 1
ATOM 936 C C . CYS A 1 119 ? -8.251 3.594 -1.531 1.00 97.62 119 CYS A C 1
ATOM 938 O O . CYS A 1 119 ? -7.146 3.274 -1.965 1.00 97.62 119 CYS A O 1
ATOM 940 N N . THR A 1 120 ? -9.043 4.458 -2.167 1.00 95.81 120 THR A N 1
ATOM 941 C CA . THR A 1 120 ? -8.659 5.242 -3.358 1.00 95.81 120 THR A CA 1
ATOM 942 C C . THR A 1 120 ? -8.329 6.679 -2.953 1.00 95.81 120 THR A C 1
ATOM 944 O O . THR A 1 120 ? -9.034 7.223 -2.098 1.00 95.81 120 THR A O 1
ATOM 947 N N . LEU A 1 121 ? -7.325 7.301 -3.580 1.00 91.44 121 LEU A N 1
ATOM 948 C CA . LEU A 1 121 ? -6.811 8.630 -3.215 1.00 91.44 121 LEU A CA 1
ATOM 949 C C . LEU A 1 121 ? -7.121 9.729 -4.236 1.00 91.44 121 LEU A C 1
ATOM 951 O O . LEU A 1 121 ? -7.285 9.406 -5.433 1.00 91.44 121 LEU A O 1
#

Solvent-accessible surface area (backbone atoms only — not comparable to full-atom values): 6682 Å² total; per-residue (Å²): 107,49,72,51,46,40,36,51,51,56,37,38,77,71,60,26,78,32,62,27,40,35,68,33,78,64,92,79,55,75,70,38,73,56,67,53,30,59,36,76,30,79,89,77,74,43,76,38,94,51,65,45,88,14,30,66,20,41,32,57,70,90,68,82,78,85,56,48,74,45,63,67,44,52,49,39,54,47,51,36,52,54,50,47,63,73,77,49,89,54,79,36,44,30,36,33,33,6,70,40,73,46,77,53,92,53,92,58,30,26,26,25,19,81,21,25,30,58,39,82,111

Radius of gyration: 13.85 Å; Cα contacts (8 Å, |Δi|>4): 250; chains: 1; bounding box: 34×26×36 Å